Protein AF-A0A9D5Y385-F1 (afdb_monomer)

Nearest PDB structures (foldseek):
  6ziy-assembly1_K  TM=6.174E-01  e=8.703E+00  Thermus thermophilus
  4he8-assembly1_K  TM=4.812E-01  e=8.219E+00  Thermus thermophilus HB8

Solvent-accessible surface area (backbone atoms only — not comparable to full-atom values): 10766 Å² total; per-residue (Å²): 137,64,76,76,65,58,59,68,57,60,64,74,74,57,59,66,50,66,78,39,62,71,58,43,54,51,50,65,73,29,63,69,46,73,64,38,46,52,51,48,51,47,64,75,67,60,74,75,77,88,76,65,80,74,74,58,67,66,37,48,52,54,50,53,52,50,39,55,48,34,49,50,55,40,12,54,55,45,12,67,74,71,73,46,58,55,73,60,24,38,52,53,49,53,54,58,71,68,46,77,81,79,72,64,88,83,79,60,97,78,72,79,87,70,90,78,80,87,75,83,90,84,84,83,91,74,82,86,83,91,77,86,86,80,80,95,56,76,74,64,76,71,41,70,68,57,55,51,52,52,50,52,53,51,49,50,65,65,48,46,64,62,61,61,68,76,77,120

Radius of gyration: 30.82 Å; Cα contacts (8 Å, |Δi|>4): 60; chains: 1; bounding box: 57×70×95 Å

Sequence (168 aa):
MSVTQLSSQVDSSRAALESIDHLTKKICGLWGSPELNIFVRELIFDSRDGSRQGFPIEIAAELVFLAETNVMVRAIRLAKRLNIPFGEACKKIEAEDSLPVKVDSFSSPTVSRTPVTQKARTAQEKTGSRADEPLSLFHILTNKWLWAMIFAGASYRYLWPWFSATYL

Mean predicted aligned error: 18.31 Å

Structure (mmCIF, N/CA/C/O backbone):
data_AF-A0A9D5Y385-F1
#
_entry.id   AF-A0A9D5Y385-F1
#
loop_
_atom_site.group_PDB
_atom_site.id
_atom_site.type_symbol
_atom_site.label_atom_id
_atom_site.label_alt_id
_atom_site.label_comp_id
_atom_site.label_asym_id
_atom_site.label_entity_id
_atom_site.label_seq_id
_atom_site.pdbx_PDB_ins_code
_atom_site.Cartn_x
_atom_site.Cartn_y
_atom_site.Cartn_z
_atom_site.occupancy
_atom_site.B_iso_or_equiv
_atom_site.auth_seq_id
_atom_site.auth_comp_id
_atom_site.auth_asym_id
_atom_site.auth_atom_id
_atom_site.pdbx_PDB_model_num
ATOM 1 N N . MET A 1 1 ? -14.180 -5.198 -42.334 1.00 46.53 1 MET A N 1
ATOM 2 C CA . MET A 1 1 ? -13.559 -4.926 -41.022 1.00 46.53 1 MET A CA 1
ATOM 3 C C . MET A 1 1 ? -12.542 -6.023 -40.780 1.00 46.53 1 MET A C 1
ATOM 5 O O . MET A 1 1 ? -12.928 -7.172 -40.617 1.00 46.53 1 MET A O 1
ATOM 9 N N . SER A 1 2 ? -11.263 -5.701 -40.946 1.00 45.88 2 SER A N 1
ATOM 10 C CA . SER A 1 2 ? -10.178 -6.685 -41.004 1.00 45.88 2 SER A CA 1
ATOM 11 C C . SER A 1 2 ? -9.756 -7.105 -39.595 1.00 45.88 2 SER A C 1
ATOM 13 O O . SER A 1 2 ? -9.606 -6.252 -38.724 1.00 45.88 2 SER A O 1
ATOM 15 N N . VAL A 1 3 ? -9.527 -8.406 -39.390 1.00 57.84 3 VAL A N 1
ATOM 16 C CA . VAL A 1 3 ? -9.110 -9.038 -38.116 1.00 57.84 3 VAL A CA 1
ATOM 17 C C . VAL A 1 3 ? -7.900 -8.338 -37.472 1.00 57.84 3 VAL A C 1
ATOM 19 O O . VAL A 1 3 ? -7.769 -8.301 -36.253 1.00 57.84 3 VAL A O 1
ATOM 22 N N . THR A 1 4 ? -7.065 -7.688 -38.281 1.00 53.59 4 THR A N 1
ATOM 23 C CA . THR A 1 4 ? -5.882 -6.924 -37.868 1.00 53.59 4 THR A CA 1
ATOM 24 C C . THR A 1 4 ? -6.188 -5.692 -37.004 1.00 53.59 4 THR A C 1
ATOM 26 O O . THR A 1 4 ? -5.340 -5.297 -36.216 1.00 53.59 4 THR A O 1
ATOM 29 N N . GLN A 1 5 ? -7.379 -5.087 -37.102 1.00 50.94 5 GLN A N 1
ATOM 30 C CA . GLN A 1 5 ? -7.751 -3.946 -36.243 1.00 50.94 5 GLN A CA 1
ATOM 31 C C . GLN A 1 5 ? -8.268 -4.371 -34.863 1.00 50.94 5 GLN A C 1
ATOM 33 O O . GLN A 1 5 ? -8.352 -3.541 -33.963 1.00 50.94 5 GLN A O 1
ATOM 38 N N . LEU A 1 6 ? -8.617 -5.649 -34.677 1.00 49.62 6 LEU A N 1
ATOM 39 C CA . LEU A 1 6 ? -9.137 -6.129 -33.399 1.00 49.62 6 LEU A CA 1
ATOM 40 C C . LEU A 1 6 ? -8.009 -6.405 -32.391 1.00 49.62 6 LEU A C 1
ATOM 42 O O . LEU A 1 6 ? -8.216 -6.217 -31.197 1.00 49.62 6 LEU A O 1
ATOM 46 N N . SER A 1 7 ? -6.809 -6.796 -32.844 1.00 50.12 7 SER A N 1
ATOM 47 C CA . SER A 1 7 ? -5.693 -7.097 -31.932 1.00 50.12 7 SER A CA 1
ATOM 48 C C . SER A 1 7 ? -5.085 -5.842 -31.300 1.00 50.12 7 SER A C 1
ATOM 50 O O . SER A 1 7 ? -4.759 -5.868 -30.121 1.00 50.12 7 SER A O 1
ATOM 52 N N . SER A 1 8 ? -5.009 -4.721 -32.029 1.00 51.62 8 SER A N 1
ATOM 53 C CA . SER A 1 8 ? -4.451 -3.463 -31.502 1.00 51.62 8 SER A CA 1
ATOM 54 C C . SER A 1 8 ? -5.302 -2.822 -30.402 1.00 51.62 8 SER A C 1
ATOM 56 O O . SER A 1 8 ? -4.822 -1.961 -29.675 1.00 51.62 8 SER A O 1
ATOM 58 N N . GLN A 1 9 ? -6.575 -3.210 -30.285 1.00 50.06 9 GLN A N 1
ATOM 59 C CA . GLN A 1 9 ? -7.489 -2.659 -29.284 1.00 50.06 9 GLN A CA 1
ATOM 60 C C . GLN A 1 9 ? -7.483 -3.463 -27.973 1.00 50.06 9 GLN A C 1
ATOM 62 O O . GLN A 1 9 ? -7.808 -2.915 -26.920 1.00 50.06 9 GLN A O 1
ATOM 67 N N . VAL A 1 10 ? -7.063 -4.734 -28.012 1.00 52.31 10 VAL A N 1
ATOM 68 C CA . VAL A 1 10 ? -6.936 -5.595 -26.821 1.00 52.31 10 VAL A CA 1
ATOM 69 C C . VAL A 1 10 ? -5.738 -5.177 -25.963 1.00 52.31 10 VAL A C 1
ATOM 71 O O . VAL A 1 10 ? -5.839 -5.179 -24.737 1.00 52.31 10 VAL A O 1
ATOM 74 N N . ASP A 1 11 ? -4.652 -4.712 -26.586 1.00 53.34 11 ASP A N 1
ATOM 75 C CA . ASP A 1 11 ? -3.472 -4.215 -25.866 1.00 53.34 11 ASP A CA 1
ATOM 76 C C . ASP A 1 11 ? -3.747 -2.911 -25.095 1.00 53.34 11 ASP A C 1
ATOM 78 O O . ASP A 1 11 ? -3.115 -2.652 -24.076 1.00 53.34 11 ASP A O 1
ATOM 82 N N . SER A 1 12 ? -4.754 -2.125 -25.504 1.00 57.16 12 SER A N 1
ATOM 83 C CA . SER A 1 12 ? -5.144 -0.881 -24.821 1.00 57.16 12 SER A CA 1
ATOM 84 C C . SER A 1 12 ? -5.825 -1.100 -23.462 1.00 57.16 12 SER A C 1
ATOM 86 O O . SER A 1 12 ? -6.033 -0.127 -22.738 1.00 57.16 12 SER A O 1
ATOM 88 N N . SER A 1 13 ? -6.220 -2.333 -23.124 1.00 70.31 13 SER A N 1
ATOM 89 C CA . SER A 1 13 ? -6.915 -2.637 -21.859 1.00 70.31 13 SER A CA 1
ATOM 90 C C . SER A 1 13 ? -5.989 -3.157 -20.756 1.00 70.31 13 SER A C 1
ATOM 92 O O . SER A 1 13 ? -6.455 -3.377 -19.640 1.00 70.31 13 SER A O 1
ATOM 94 N N . ARG A 1 14 ? -4.704 -3.395 -21.052 1.00 83.44 14 ARG A N 1
ATOM 95 C CA . ARG A 1 14 ? -3.748 -3.940 -20.080 1.00 83.44 14 ARG A CA 1
ATOM 96 C C . ARG A 1 14 ? -3.062 -2.807 -19.326 1.00 83.44 14 ARG A C 1
ATOM 98 O O . ARG A 1 14 ? -2.685 -1.802 -19.924 1.00 83.44 14 ARG A O 1
ATOM 105 N N . ALA A 1 15 ? -2.892 -2.984 -18.018 1.00 87.25 15 ALA A N 1
ATOM 106 C CA . ALA A 1 15 ? -2.124 -2.051 -17.201 1.00 87.25 15 ALA A CA 1
ATOM 107 C C . ALA A 1 15 ? -0.646 -2.058 -17.635 1.00 87.25 15 ALA A C 1
ATOM 109 O O . ALA A 1 15 ? -0.132 -3.091 -18.082 1.00 87.25 15 ALA A O 1
ATOM 110 N N . ALA A 1 16 ? 0.057 -0.934 -17.503 1.00 89.00 16 ALA A N 1
ATOM 111 C CA . ALA A 1 16 ? 1.452 -0.818 -17.932 1.00 89.00 16 ALA A CA 1
ATOM 112 C C . ALA A 1 16 ? 2.352 -1.851 -17.231 1.00 89.00 16 ALA A C 1
ATOM 114 O O . ALA A 1 16 ? 3.262 -2.419 -17.838 1.00 89.00 16 ALA A O 1
ATOM 115 N N . LEU A 1 17 ? 2.054 -2.160 -15.971 1.00 90.50 17 LEU A N 1
ATOM 116 C CA . LEU A 1 17 ? 2.735 -3.159 -15.159 1.00 90.50 17 LEU A CA 1
ATOM 117 C C . LEU A 1 17 ? 2.576 -4.590 -15.691 1.00 90.50 17 LEU A C 1
ATOM 119 O O . LEU A 1 17 ? 3.469 -5.414 -15.488 1.00 90.50 17 LEU A O 1
ATOM 123 N N . GLU A 1 18 ? 1.479 -4.898 -16.389 1.00 91.19 18 GLU A N 1
ATOM 124 C CA . GLU A 1 18 ? 1.254 -6.216 -17.001 1.00 91.19 18 GLU A CA 1
ATOM 125 C C . GLU A 1 18 ? 2.174 -6.489 -18.193 1.00 91.19 18 GLU A C 1
ATOM 127 O O . GLU A 1 18 ? 2.270 -7.631 -18.639 1.00 91.19 18 GLU A O 1
ATOM 132 N N . SER A 1 19 ? 2.879 -5.474 -18.701 1.00 89.44 19 SER A N 1
ATOM 133 C CA . SER A 1 19 ? 3.924 -5.676 -19.711 1.00 89.44 19 SER A CA 1
ATOM 134 C C . SER A 1 19 ? 5.147 -6.429 -19.160 1.00 89.44 19 SER A C 1
ATOM 136 O O . SER A 1 19 ? 5.952 -6.947 -19.936 1.00 89.44 19 SER A O 1
ATOM 138 N N . ILE A 1 20 ? 5.290 -6.526 -17.829 1.00 89.69 20 ILE A N 1
ATOM 139 C CA . ILE A 1 20 ? 6.426 -7.159 -17.150 1.00 89.69 20 ILE A CA 1
ATOM 140 C C . ILE A 1 20 ? 5.959 -8.396 -16.364 1.00 89.69 20 ILE A C 1
ATOM 142 O O . ILE A 1 20 ? 5.833 -8.378 -15.139 1.00 89.69 20 ILE A O 1
ATOM 146 N N . ASP A 1 21 ? 5.781 -9.520 -17.063 1.00 90.44 21 ASP A N 1
ATOM 147 C CA . ASP A 1 21 ? 5.204 -10.764 -16.518 1.00 90.44 21 ASP A CA 1
ATOM 148 C C . ASP A 1 21 ? 5.793 -11.232 -15.175 1.00 90.44 21 ASP A C 1
ATOM 150 O O . ASP A 1 21 ? 5.076 -11.685 -14.279 1.00 90.44 21 ASP A O 1
ATOM 154 N N . HIS A 1 22 ? 7.120 -11.185 -15.022 1.00 91.12 22 HIS A N 1
ATOM 155 C CA . HIS A 1 22 ? 7.786 -11.659 -13.806 1.00 91.12 22 HIS A CA 1
ATOM 156 C C . HIS A 1 22 ? 7.538 -10.730 -12.611 1.00 91.12 22 HIS A C 1
ATOM 158 O O . HIS A 1 22 ? 7.446 -11.201 -11.475 1.00 91.12 22 HIS A O 1
ATOM 164 N N . LEU A 1 23 ? 7.396 -9.428 -12.870 1.00 90.31 23 LEU A N 1
ATOM 165 C CA . LEU A 1 23 ? 7.071 -8.433 -11.859 1.00 90.31 23 LEU A CA 1
ATOM 166 C C . LEU A 1 23 ? 5.624 -8.614 -11.399 1.00 90.31 23 LEU A C 1
ATOM 168 O O . LEU A 1 23 ? 5.383 -8.724 -10.197 1.00 90.31 23 LEU A O 1
ATOM 172 N N . THR A 1 24 ? 4.685 -8.770 -12.335 1.00 93.25 24 THR A N 1
ATOM 173 C CA . THR A 1 24 ? 3.274 -9.041 -12.025 1.00 93.25 24 THR A CA 1
ATOM 174 C C . THR A 1 24 ? 3.115 -10.314 -11.194 1.00 93.25 24 THR A C 1
ATOM 176 O O . THR A 1 24 ? 2.486 -10.283 -10.138 1.00 93.25 24 THR A O 1
ATOM 179 N N . LYS A 1 25 ? 3.753 -11.425 -11.594 1.00 94.44 25 LYS A N 1
ATOM 180 C CA . LYS A 1 25 ? 3.709 -12.694 -10.838 1.00 94.44 25 LYS A CA 1
ATOM 181 C C . LYS A 1 25 ? 4.215 -12.532 -9.407 1.00 94.44 25 LYS A C 1
ATOM 183 O O . LYS A 1 25 ? 3.609 -13.066 -8.478 1.00 94.44 25 LYS A O 1
ATOM 188 N N . LYS A 1 26 ? 5.308 -11.787 -9.223 1.00 94.06 26 LYS A N 1
ATOM 189 C CA . LYS A 1 26 ? 5.866 -11.521 -7.894 1.00 94.06 26 LYS A CA 1
ATOM 190 C C . LYS A 1 26 ? 4.914 -10.674 -7.049 1.00 94.06 26 LYS A C 1
ATOM 192 O O . LYS A 1 26 ? 4.679 -11.015 -5.895 1.00 94.06 26 LYS A O 1
ATOM 197 N N . ILE A 1 27 ? 4.321 -9.632 -7.627 1.00 95.06 27 ILE A N 1
ATOM 198 C CA . ILE A 1 27 ? 3.348 -8.770 -6.942 1.00 95.06 27 ILE A CA 1
ATOM 199 C C . ILE A 1 27 ? 2.107 -9.560 -6.521 1.00 95.06 27 ILE A C 1
ATOM 201 O O . ILE A 1 27 ? 1.688 -9.455 -5.370 1.00 95.06 27 ILE A O 1
ATOM 205 N N . CYS A 1 28 ? 1.563 -10.409 -7.398 1.00 95.38 28 CYS A N 1
ATOM 206 C CA . CYS A 1 28 ? 0.443 -11.285 -7.054 1.00 95.38 28 CYS A CA 1
ATOM 207 C C . CYS A 1 28 ? 0.781 -12.226 -5.886 1.00 95.38 28 CYS A C 1
ATOM 209 O O . CYS A 1 28 ? -0.062 -12.448 -5.021 1.00 95.38 28 CYS A O 1
ATOM 211 N N . GLY A 1 29 ? 2.011 -12.750 -5.835 1.00 96.44 29 GLY A N 1
ATOM 212 C CA . GLY A 1 29 ? 2.468 -13.617 -4.745 1.00 96.44 29 GLY A CA 1
ATOM 213 C C . GLY A 1 29 ? 2.624 -12.911 -3.394 1.00 96.44 29 GLY A C 1
ATOM 214 O O . GLY A 1 29 ? 2.486 -13.555 -2.359 1.00 96.44 29 GLY A O 1
ATOM 215 N N . LEU A 1 30 ? 2.882 -11.600 -3.394 1.00 95.94 30 LEU A N 1
ATOM 216 C CA . LEU A 1 30 ? 3.049 -10.782 -2.183 1.00 95.94 30 LEU A CA 1
ATOM 217 C C . LEU A 1 30 ? 1.773 -10.005 -1.808 1.00 95.94 30 LEU A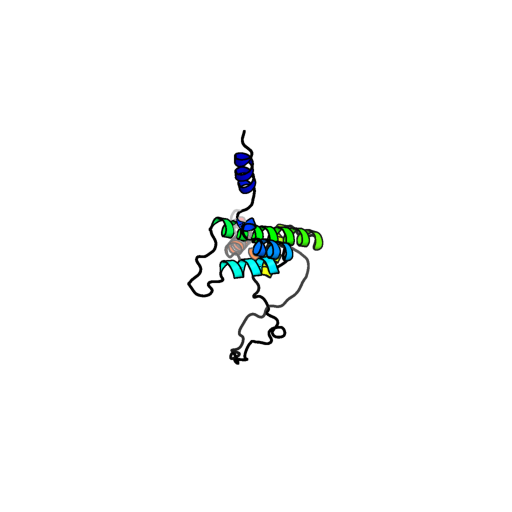 C 1
ATOM 219 O O . LEU A 1 30 ? 1.760 -9.211 -0.868 1.00 95.94 30 LEU A O 1
ATOM 223 N N . TRP A 1 31 ? 0.680 -10.191 -2.548 1.00 96.69 31 TRP A N 1
ATOM 224 C CA . TRP A 1 31 ? -0.515 -9.375 -2.382 1.00 96.69 31 TRP A CA 1
ATOM 225 C C . TRP A 1 31 ? -1.149 -9.522 -0.992 1.00 96.69 31 TRP A C 1
ATOM 227 O O . TRP A 1 31 ? -1.445 -10.622 -0.518 1.00 96.69 31 TRP A O 1
ATOM 237 N N . GLY A 1 32 ? -1.434 -8.392 -0.343 1.00 93.75 32 GLY A N 1
ATOM 238 C CA . GLY A 1 32 ? -2.022 -8.351 0.993 1.00 93.75 32 GLY A CA 1
ATOM 239 C C . GLY A 1 32 ? -1.030 -8.604 2.131 1.00 93.75 32 GLY A C 1
ATOM 240 O O . GLY A 1 32 ? -1.487 -8.785 3.265 1.00 93.75 32 GLY A O 1
ATOM 241 N N . SER A 1 33 ? 0.276 -8.633 1.848 1.00 94.62 33 SER A N 1
ATOM 242 C CA . SER A 1 33 ? 1.353 -8.848 2.817 1.00 94.62 33 SER A CA 1
ATOM 243 C C . SER A 1 33 ? 2.245 -7.596 2.962 1.00 94.62 33 SER A C 1
ATOM 245 O O . SER A 1 33 ? 2.265 -6.753 2.059 1.00 94.62 33 SER A O 1
ATOM 247 N N . PRO A 1 34 ? 2.952 -7.405 4.094 1.00 93.81 34 PRO A N 1
ATOM 248 C CA . PRO A 1 34 ? 3.895 -6.290 4.262 1.00 93.81 34 PRO A CA 1
ATOM 249 C C . PRO A 1 34 ? 5.071 -6.341 3.279 1.00 93.81 34 PRO A C 1
ATOM 251 O O . PRO A 1 34 ? 5.592 -5.304 2.868 1.00 93.81 34 PRO A O 1
ATOM 254 N N . GLU A 1 35 ? 5.459 -7.541 2.852 1.00 93.19 35 GLU A N 1
ATOM 255 C CA . GLU A 1 35 ? 6.583 -7.770 1.946 1.00 93.19 35 GLU A CA 1
ATOM 256 C C . GLU A 1 35 ? 6.377 -7.123 0.574 1.00 93.19 35 GLU A C 1
ATOM 258 O O . GLU A 1 35 ? 7.360 -6.742 -0.056 1.00 93.19 35 GLU A O 1
ATOM 263 N N . LEU A 1 36 ? 5.131 -6.934 0.117 1.00 94.75 36 LEU A N 1
ATOM 264 C CA . LEU A 1 36 ? 4.867 -6.205 -1.126 1.00 94.75 36 LEU A CA 1
ATOM 265 C C . LEU A 1 36 ? 5.346 -4.751 -1.041 1.00 94.75 36 LEU A C 1
ATOM 267 O O . LEU A 1 36 ? 5.998 -4.271 -1.964 1.00 94.75 36 LEU A O 1
ATOM 271 N N . ASN A 1 37 ? 5.083 -4.062 0.069 1.00 94.31 37 ASN A N 1
ATOM 272 C CA . ASN A 1 37 ? 5.479 -2.661 0.237 1.00 94.31 37 ASN A CA 1
ATOM 273 C C . ASN A 1 37 ? 6.999 -2.523 0.357 1.00 94.31 37 ASN A C 1
ATOM 275 O O . ASN A 1 37 ? 7.577 -1.574 -0.175 1.00 94.31 37 ASN A O 1
ATOM 279 N N . ILE A 1 38 ? 7.649 -3.488 1.013 1.00 91.69 38 ILE A N 1
ATOM 280 C CA . ILE A 1 38 ? 9.113 -3.579 1.072 1.00 91.69 38 ILE A CA 1
ATOM 281 C C . ILE A 1 38 ? 9.668 -3.784 -0.337 1.00 91.69 38 ILE A C 1
ATOM 283 O O . ILE A 1 38 ? 10.518 -3.015 -0.776 1.00 91.69 38 ILE A O 1
ATOM 287 N N . PHE A 1 39 ? 9.132 -4.759 -1.072 1.00 91.50 39 PHE A N 1
ATOM 288 C CA . PHE A 1 39 ? 9.562 -5.064 -2.430 1.00 91.50 39 PHE A CA 1
ATOM 289 C C . PHE A 1 39 ? 9.398 -3.869 -3.377 1.00 91.50 39 PHE A C 1
ATOM 291 O O . PHE A 1 39 ? 10.326 -3.565 -4.119 1.00 91.50 39 PHE A O 1
ATOM 298 N N . VAL A 1 40 ? 8.259 -3.169 -3.344 1.00 91.88 40 VAL A N 1
ATOM 299 C CA . VAL A 1 40 ? 8.033 -1.975 -4.176 1.00 91.88 40 VAL A CA 1
ATOM 300 C C . VAL A 1 40 ? 9.000 -0.851 -3.800 1.00 91.88 40 VAL A C 1
ATOM 302 O O . VAL A 1 40 ? 9.570 -0.218 -4.685 1.00 91.88 40 VAL A O 1
ATOM 305 N N . ARG A 1 41 ? 9.231 -0.616 -2.502 1.00 89.12 41 ARG A N 1
ATOM 306 C CA . ARG A 1 41 ? 10.182 0.400 -2.030 1.00 89.12 41 ARG A CA 1
ATOM 307 C C . ARG A 1 41 ? 11.596 0.093 -2.508 1.00 89.12 41 ARG A C 1
ATOM 309 O O . ARG A 1 41 ? 12.249 0.972 -3.059 1.00 89.12 41 ARG A O 1
ATOM 316 N N . GLU A 1 42 ? 12.051 -1.143 -2.325 1.00 87.94 42 GLU A N 1
ATOM 317 C CA . GLU A 1 42 ? 13.341 -1.591 -2.848 1.00 87.94 42 GLU A CA 1
ATOM 318 C C . GLU A 1 42 ? 13.392 -1.382 -4.356 1.00 87.94 42 GLU A C 1
ATOM 320 O O . GLU A 1 42 ? 14.301 -0.726 -4.831 1.00 87.94 42 GLU A O 1
ATOM 325 N N . LEU A 1 43 ? 12.379 -1.821 -5.099 1.00 87.69 43 LEU A N 1
ATOM 326 C CA . LEU A 1 43 ? 12.348 -1.726 -6.555 1.00 87.69 43 LEU A CA 1
ATOM 327 C C . LEU A 1 43 ? 12.408 -0.282 -7.086 1.00 87.69 43 LEU A C 1
ATOM 329 O O . LEU A 1 43 ? 13.060 -0.035 -8.098 1.00 87.69 43 LEU A O 1
ATOM 333 N N . ILE A 1 44 ? 11.739 0.663 -6.420 1.00 85.81 44 ILE A N 1
ATOM 334 C CA . ILE A 1 44 ? 11.735 2.084 -6.805 1.00 85.81 44 ILE A CA 1
ATOM 335 C C . ILE A 1 44 ? 13.083 2.746 -6.498 1.00 85.81 44 ILE A C 1
ATOM 337 O O . ILE A 1 44 ? 13.549 3.577 -7.276 1.00 85.81 44 ILE A O 1
ATOM 341 N N . PHE A 1 45 ? 13.704 2.397 -5.369 1.00 78.19 45 PHE A N 1
ATOM 342 C CA . PHE A 1 45 ? 14.952 3.017 -4.919 1.00 78.19 45 PHE A CA 1
ATOM 343 C C . PHE A 1 45 ? 16.215 2.231 -5.316 1.00 78.19 45 PHE A C 1
ATOM 345 O O . PHE A 1 45 ? 17.321 2.738 -5.103 1.00 78.19 45 PHE A O 1
ATOM 352 N N . ASP A 1 46 ? 16.084 1.037 -5.909 1.00 74.75 46 ASP A N 1
ATOM 353 C CA . ASP A 1 46 ? 17.197 0.177 -6.332 1.00 74.75 46 ASP A CA 1
ATOM 354 C C . ASP A 1 46 ? 17.945 0.805 -7.512 1.00 74.75 46 ASP A C 1
ATOM 356 O O . ASP A 1 46 ? 17.712 0.531 -8.688 1.00 74.75 46 ASP A O 1
ATOM 360 N N . SER A 1 47 ? 18.880 1.685 -7.169 1.00 59.97 47 SER A N 1
ATOM 361 C CA . SER A 1 47 ? 19.806 2.342 -8.087 1.00 59.97 47 SER A CA 1
ATOM 362 C C . SER A 1 47 ? 21.028 1.455 -8.319 1.00 59.97 47 SER A C 1
ATOM 364 O O . SER A 1 47 ? 22.167 1.896 -8.152 1.00 59.97 47 SER A O 1
ATOM 366 N N . ARG A 1 48 ? 20.827 0.172 -8.628 1.00 58.56 48 ARG A N 1
ATOM 367 C CA . ARG A 1 48 ? 21.949 -0.733 -8.884 1.00 58.56 48 ARG A CA 1
ATOM 368 C C . ARG A 1 48 ? 22.608 -0.401 -10.227 1.00 58.56 48 ARG A C 1
ATOM 370 O O . ARG A 1 48 ? 22.060 -0.635 -11.302 1.00 58.56 48 ARG A O 1
ATOM 377 N N . ASP A 1 49 ? 23.809 0.161 -10.103 1.00 50.44 49 ASP A N 1
ATOM 378 C CA . ASP A 1 49 ? 24.892 0.238 -11.092 1.00 50.44 49 ASP A CA 1
ATOM 379 C C . ASP A 1 49 ? 24.837 1.338 -12.164 1.00 50.44 49 ASP A C 1
ATOM 381 O O . ASP A 1 49 ? 25.559 1.253 -13.155 1.00 50.44 49 ASP A O 1
ATOM 385 N N . GLY A 1 50 ? 24.030 2.394 -11.986 1.00 56.69 50 GLY A N 1
ATOM 386 C CA . GLY A 1 50 ? 24.110 3.632 -12.792 1.00 56.69 50 GLY A CA 1
ATOM 387 C C . GLY A 1 50 ? 23.853 3.488 -14.305 1.00 56.69 50 GLY A C 1
ATOM 388 O O . GLY A 1 50 ? 23.933 4.471 -15.034 1.00 56.69 50 GLY A O 1
ATOM 389 N N . SER A 1 51 ? 23.539 2.277 -14.775 1.00 54.72 51 SER A N 1
ATOM 390 C CA . SER A 1 51 ? 23.367 1.912 -16.189 1.00 54.72 51 SER A CA 1
ATOM 391 C C . SER A 1 51 ? 21.916 1.602 -16.566 1.00 54.72 51 SER A C 1
ATOM 393 O O . SER A 1 51 ? 21.598 1.491 -17.749 1.00 54.72 51 SER A O 1
ATOM 395 N N . ARG A 1 52 ? 21.016 1.485 -15.581 1.00 66.06 52 ARG A N 1
ATOM 396 C CA . ARG A 1 52 ? 19.581 1.298 -15.809 1.00 66.06 52 ARG A CA 1
ATOM 397 C C . ARG A 1 52 ? 18.880 2.653 -15.796 1.00 66.06 52 ARG A C 1
ATOM 399 O O . ARG A 1 52 ? 18.920 3.363 -14.795 1.00 66.06 52 ARG A O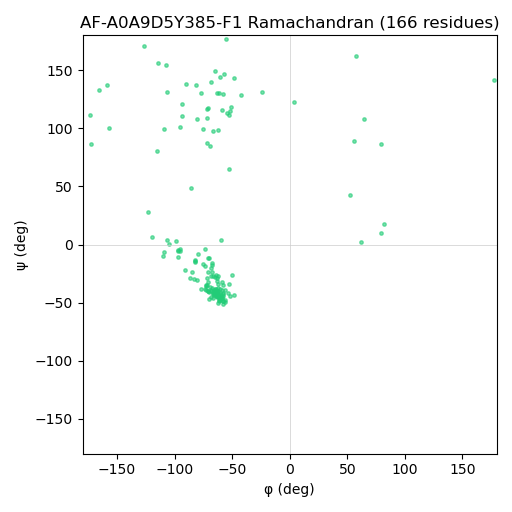 1
ATOM 406 N N . GLN A 1 53 ? 18.213 2.990 -16.899 1.00 65.25 53 GLN A N 1
ATOM 407 C CA . GLN A 1 53 ? 17.114 3.951 -16.856 1.00 65.25 53 GLN A CA 1
ATOM 408 C C . GLN A 1 53 ? 16.048 3.348 -15.933 1.00 65.25 53 GLN A C 1
ATOM 410 O O . GLN A 1 53 ? 15.743 2.161 -16.056 1.00 65.25 53 GLN A O 1
ATOM 415 N N . GLY A 1 54 ? 15.560 4.120 -14.959 1.00 76.88 54 GLY A N 1
ATOM 416 C CA . GLY A 1 54 ? 14.492 3.678 -14.061 1.00 76.88 54 GLY A CA 1
ATOM 417 C C . GLY A 1 54 ? 13.246 3.218 -14.828 1.00 76.88 54 GLY A C 1
ATOM 418 O O . GLY A 1 54 ? 13.180 3.298 -16.055 1.00 76.88 54 GLY A O 1
ATOM 419 N N . PHE A 1 55 ? 12.238 2.728 -14.109 1.00 82.81 55 PHE A N 1
ATOM 420 C CA . PHE A 1 55 ? 10.988 2.334 -14.755 1.00 82.81 55 PHE A CA 1
ATOM 421 C C . PHE A 1 55 ? 10.365 3.501 -15.540 1.00 82.81 55 PHE A C 1
ATOM 423 O O . PHE A 1 55 ? 10.457 4.649 -15.094 1.00 82.81 55 PHE A O 1
ATOM 430 N N . PRO A 1 56 ? 9.688 3.215 -16.670 1.00 87.75 56 PRO A N 1
ATOM 431 C CA . PRO A 1 56 ? 8.750 4.154 -17.268 1.00 87.75 56 PRO A CA 1
ATOM 432 C C . PRO A 1 56 ? 7.792 4.692 -16.203 1.00 87.75 56 PRO A C 1
ATOM 434 O O . PRO A 1 56 ? 7.395 3.962 -15.287 1.00 87.75 56 PRO A O 1
ATOM 437 N N . ILE A 1 57 ? 7.434 5.970 -16.313 1.00 88.00 57 ILE A N 1
ATOM 438 C CA . ILE A 1 57 ? 6.639 6.663 -15.294 1.00 88.00 57 ILE A CA 1
ATOM 439 C C . ILE A 1 57 ? 5.284 5.984 -15.070 1.00 88.00 57 ILE A C 1
ATOM 441 O O . ILE A 1 57 ? 4.805 5.933 -13.940 1.00 88.00 57 ILE A O 1
ATOM 445 N N . GLU A 1 58 ? 4.711 5.395 -16.116 1.00 90.62 58 GLU A N 1
ATOM 446 C CA . GLU A 1 58 ? 3.443 4.669 -16.082 1.00 90.62 58 GLU A CA 1
ATOM 447 C C . GLU A 1 58 ? 3.539 3.439 -15.169 1.00 90.62 58 GLU A C 1
ATOM 449 O O . GLU A 1 58 ? 2.689 3.224 -14.308 1.00 90.62 58 GLU A O 1
ATOM 454 N N . ILE A 1 59 ? 4.630 2.677 -15.283 1.00 90.81 59 ILE A N 1
ATOM 455 C CA . ILE A 1 59 ? 4.874 1.483 -14.462 1.00 90.81 59 ILE A CA 1
ATOM 456 C C . ILE A 1 59 ? 5.163 1.880 -13.012 1.00 90.81 59 ILE A C 1
ATOM 458 O O . ILE A 1 59 ? 4.671 1.244 -12.079 1.00 90.81 59 ILE A O 1
ATOM 462 N N . ALA A 1 60 ? 5.943 2.944 -12.809 1.00 90.62 60 ALA A N 1
ATOM 463 C CA . ALA A 1 60 ? 6.241 3.456 -11.475 1.00 90.62 60 ALA A CA 1
ATOM 464 C C . ALA A 1 60 ? 4.974 3.948 -10.752 1.00 90.62 60 ALA A C 1
ATOM 466 O O . ALA A 1 60 ? 4.787 3.647 -9.572 1.00 90.62 60 ALA A O 1
ATOM 467 N N . ALA A 1 61 ? 4.087 4.654 -11.458 1.00 91.94 61 ALA A N 1
ATOM 468 C CA . ALA A 1 61 ? 2.816 5.124 -10.913 1.00 91.94 61 ALA A CA 1
ATOM 469 C C . ALA A 1 61 ? 1.920 3.955 -10.474 1.00 91.94 61 ALA A C 1
ATOM 471 O O . ALA A 1 61 ? 1.391 3.969 -9.361 1.00 91.94 61 ALA A O 1
ATOM 472 N N . GLU A 1 62 ? 1.804 2.913 -11.301 1.00 94.12 62 GLU A N 1
ATOM 473 C CA . GLU A 1 62 ? 1.032 1.714 -10.960 1.00 94.12 62 GLU A CA 1
ATOM 474 C C . GLU A 1 62 ? 1.632 0.945 -9.770 1.00 94.12 62 GLU A C 1
ATOM 476 O O . GLU A 1 62 ? 0.894 0.473 -8.904 1.00 94.12 62 GLU A O 1
ATOM 481 N N . LEU A 1 63 ? 2.962 0.864 -9.667 1.00 93.62 63 LEU A N 1
ATOM 482 C CA . LEU A 1 63 ? 3.652 0.259 -8.519 1.00 93.62 63 LEU A CA 1
ATOM 483 C C . LEU A 1 63 ? 3.340 0.983 -7.204 1.00 93.62 63 LEU A C 1
ATOM 485 O O . LEU A 1 63 ? 3.009 0.333 -6.209 1.00 93.62 63 LEU A O 1
ATOM 489 N N . VAL A 1 64 ? 3.430 2.317 -7.193 1.00 93.38 64 VAL A N 1
ATOM 490 C CA . VAL A 1 64 ? 3.106 3.129 -6.008 1.00 93.38 64 VAL A CA 1
ATOM 491 C C . VAL A 1 64 ? 1.631 2.969 -5.642 1.00 93.38 64 VAL A C 1
ATOM 493 O O . VAL A 1 64 ? 1.314 2.705 -4.482 1.00 93.38 64 VAL A O 1
ATOM 496 N N . PHE A 1 65 ? 0.741 3.026 -6.633 1.00 95.44 65 PHE A N 1
ATOM 497 C CA . PHE A 1 65 ? -0.691 2.817 -6.430 1.00 95.44 65 PHE A CA 1
ATOM 498 C C . PHE A 1 65 ? -1.003 1.447 -5.806 1.00 95.44 65 PHE A C 1
ATOM 500 O O . PHE A 1 65 ? -1.825 1.338 -4.890 1.00 95.44 65 PHE A O 1
ATOM 507 N N . LEU A 1 66 ? -0.330 0.386 -6.257 1.00 95.75 66 LEU A N 1
ATOM 508 C CA . LEU A 1 66 ? -0.492 -0.948 -5.679 1.00 95.75 66 LEU A CA 1
ATOM 509 C C . LEU A 1 66 ? 0.040 -1.031 -4.247 1.00 95.75 66 LEU A C 1
ATOM 511 O O . LEU A 1 66 ? -0.590 -1.693 -3.422 1.00 95.75 66 LEU A O 1
ATOM 515 N N . ALA A 1 67 ? 1.145 -0.354 -3.927 1.00 95.12 67 ALA A N 1
ATOM 516 C CA . ALA A 1 67 ? 1.661 -0.298 -2.560 1.00 95.12 67 ALA A CA 1
ATOM 517 C C . ALA A 1 67 ? 0.679 0.407 -1.605 1.00 95.12 67 ALA A C 1
ATOM 519 O O . ALA A 1 67 ?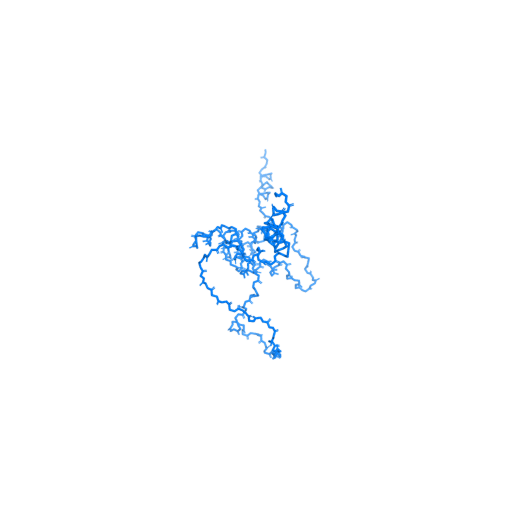 0.398 -0.108 -0.519 1.00 95.12 67 ALA A O 1
ATOM 520 N N . GLU A 1 68 ? 0.089 1.531 -2.019 1.00 95.75 68 GLU A N 1
ATOM 521 C CA . GLU A 1 68 ? -0.953 2.227 -1.247 1.00 95.75 68 GLU A CA 1
ATOM 522 C C . GLU A 1 68 ? -2.212 1.365 -1.092 1.00 95.75 68 GLU A C 1
ATOM 524 O O . GLU A 1 68 ? -2.756 1.205 0.006 1.00 95.75 68 GLU A O 1
ATOM 529 N N . THR A 1 69 ? -2.649 0.725 -2.176 1.00 97.06 69 THR A N 1
ATOM 530 C CA . THR A 1 69 ? -3.809 -0.174 -2.149 1.00 97.06 69 THR A CA 1
ATOM 531 C C . THR A 1 69 ? -3.577 -1.362 -1.222 1.00 97.06 69 THR A C 1
ATOM 533 O O . THR A 1 69 ? -4.479 -1.769 -0.484 1.00 97.06 69 THR A O 1
ATOM 536 N N . ASN A 1 70 ? -2.357 -1.889 -1.184 1.00 97.25 70 ASN A N 1
ATOM 537 C CA . ASN A 1 70 ? -1.988 -2.962 -0.276 1.00 97.25 70 ASN A CA 1
ATOM 538 C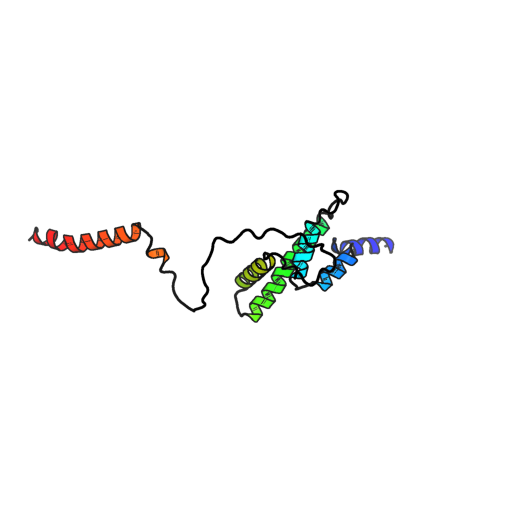 C . ASN A 1 70 ? -2.081 -2.539 1.203 1.00 97.25 70 ASN A C 1
ATOM 540 O O . ASN A 1 70 ? -2.575 -3.321 2.024 1.00 97.25 70 ASN A O 1
ATOM 544 N N . VAL A 1 71 ? -1.701 -1.297 1.545 1.00 96.56 71 VAL A N 1
ATOM 545 C CA . VAL A 1 71 ? -1.931 -0.726 2.890 1.00 96.56 71 VAL A CA 1
ATOM 546 C C . VAL A 1 71 ? -3.418 -0.743 3.219 1.00 96.56 71 VAL A C 1
ATOM 548 O O . VAL A 1 71 ? -3.802 -1.248 4.275 1.00 96.56 71 VAL A O 1
ATOM 551 N N . MET A 1 72 ? -4.268 -0.270 2.304 1.00 97.19 72 MET A N 1
ATOM 552 C CA . MET A 1 72 ? -5.718 -0.238 2.517 1.00 97.19 72 MET A CA 1
ATOM 553 C C . MET A 1 72 ? -6.301 -1.642 2.724 1.00 97.19 72 MET A C 1
ATOM 555 O O . MET A 1 72 ? -7.054 -1.864 3.675 1.00 97.19 72 MET A O 1
ATOM 559 N N . VAL A 1 73 ? -5.917 -2.621 1.900 1.00 97.25 73 VAL A N 1
ATOM 560 C CA . VAL A 1 73 ? -6.369 -4.018 2.032 1.00 97.25 73 VAL A CA 1
ATOM 561 C C . VAL A 1 73 ? -5.975 -4.602 3.392 1.00 97.25 73 VAL A C 1
ATOM 563 O O . VAL A 1 73 ? -6.797 -5.236 4.067 1.00 97.25 73 VAL A O 1
ATOM 566 N N . ARG A 1 74 ? -4.732 -4.372 3.828 1.00 97.38 74 ARG A N 1
ATOM 567 C CA . ARG A 1 74 ? -4.243 -4.812 5.144 1.00 97.38 74 ARG A CA 1
ATOM 568 C C . ARG A 1 74 ? -4.968 -4.093 6.283 1.00 97.38 74 ARG A C 1
ATOM 570 O O . ARG A 1 74 ? -5.372 -4.745 7.249 1.00 97.38 74 ARG A O 1
ATOM 577 N N . ALA A 1 75 ? -5.206 -2.792 6.149 1.00 97.44 75 ALA A N 1
ATOM 578 C CA . ALA A 1 75 ? -5.916 -1.984 7.131 1.00 97.44 75 ALA A CA 1
ATOM 579 C C . ALA A 1 75 ? -7.382 -2.413 7.288 1.00 97.44 75 ALA A C 1
ATOM 581 O O . ALA A 1 75 ? -7.845 -2.537 8.418 1.00 97.44 75 ALA A O 1
ATOM 582 N N . ILE A 1 76 ? -8.096 -2.749 6.205 1.00 97.69 76 ILE A N 1
ATOM 583 C CA . ILE A 1 76 ? -9.471 -3.287 6.277 1.00 97.69 76 ILE A CA 1
ATOM 584 C C . ILE A 1 76 ? -9.499 -4.583 7.099 1.00 97.69 76 ILE A C 1
ATOM 586 O O . ILE A 1 76 ? -10.339 -4.753 7.989 1.00 97.69 76 ILE A O 1
ATOM 590 N N . ARG A 1 77 ? -8.558 -5.501 6.839 1.00 96.44 77 ARG A N 1
ATOM 591 C CA . ARG A 1 77 ? -8.448 -6.766 7.588 1.00 96.44 77 ARG A CA 1
ATOM 592 C C . ARG A 1 77 ? -8.132 -6.516 9.063 1.00 96.44 77 ARG A C 1
ATOM 594 O O . ARG A 1 77 ? -8.708 -7.167 9.936 1.00 96.44 77 ARG A O 1
ATOM 601 N N . LEU A 1 78 ? -7.235 -5.571 9.345 1.00 96.88 78 LEU A N 1
ATOM 602 C CA . LEU A 1 78 ? -6.842 -5.204 10.702 1.00 96.88 78 LEU A CA 1
ATOM 603 C C . LEU A 1 78 ? -7.989 -4.544 11.476 1.00 96.88 78 LEU A C 1
ATOM 605 O O . LEU A 1 78 ? -8.248 -4.949 12.609 1.00 96.88 78 LEU A O 1
ATOM 609 N N . ALA A 1 79 ? -8.689 -3.596 10.852 1.00 97.94 79 ALA A N 1
ATOM 610 C CA . ALA A 1 79 ? -9.852 -2.909 11.405 1.00 97.94 79 ALA A CA 1
ATOM 611 C C . ALA A 1 79 ? -10.930 -3.914 11.813 1.00 97.94 79 ALA A C 1
ATOM 613 O O . ALA A 1 79 ? -11.386 -3.903 12.953 1.00 97.94 79 ALA A O 1
ATOM 614 N N . LYS A 1 80 ? -11.247 -4.866 10.924 1.00 97.12 80 LYS A N 1
ATOM 615 C CA . LYS A 1 80 ? -12.208 -5.937 11.211 1.00 97.12 80 LYS A CA 1
ATOM 616 C C . LYS A 1 80 ? -11.756 -6.844 12.359 1.00 97.12 80 LYS A C 1
ATOM 618 O O . LYS A 1 80 ? -12.568 -7.219 13.195 1.00 97.12 80 LYS A O 1
ATOM 623 N N . ARG A 1 81 ? -10.473 -7.216 12.399 1.00 97.00 81 ARG A N 1
ATOM 624 C CA . ARG A 1 81 ? -9.930 -8.142 13.407 1.00 97.00 81 ARG A CA 1
ATOM 625 C C . ARG A 1 81 ? -9.859 -7.528 14.805 1.00 97.00 81 ARG A C 1
ATOM 627 O O . ARG A 1 81 ? -10.096 -8.231 15.778 1.00 97.00 81 ARG A O 1
ATOM 634 N N . LEU A 1 82 ? -9.475 -6.257 14.901 1.00 95.81 82 LEU A N 1
ATOM 635 C CA . LEU A 1 82 ? -9.296 -5.561 16.179 1.00 95.81 82 LEU A CA 1
ATOM 636 C C . LEU A 1 82 ? -10.514 -4.724 16.585 1.00 95.81 82 LEU A C 1
ATOM 638 O O . LEU A 1 82 ? -10.513 -4.171 17.678 1.00 95.81 82 LEU A O 1
ATOM 642 N N . ASN A 1 83 ? -11.530 -4.639 15.722 1.00 96.94 83 ASN A N 1
ATOM 643 C CA . ASN A 1 83 ? -12.702 -3.782 15.891 1.00 96.94 83 ASN A CA 1
ATOM 644 C C . ASN A 1 83 ? -12.332 -2.309 16.163 1.00 96.94 83 ASN A C 1
ATOM 646 O O . ASN A 1 83 ? -12.900 -1.660 17.038 1.00 96.94 83 ASN A O 1
ATOM 650 N N . ILE A 1 84 ? -11.346 -1.802 15.418 1.00 96.94 84 ILE A N 1
ATOM 651 C CA . ILE A 1 84 ? -10.869 -0.412 15.481 1.00 96.94 84 ILE A CA 1
ATOM 652 C C . ILE A 1 84 ? -11.323 0.360 14.235 1.00 96.94 84 ILE A C 1
ATOM 654 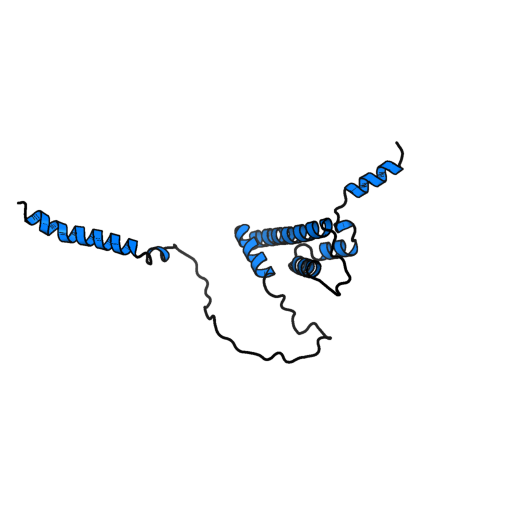O O . ILE A 1 84 ? -11.531 -0.256 13.182 1.00 96.94 84 ILE A O 1
ATOM 658 N N . PRO A 1 85 ? -11.458 1.698 14.299 1.00 97.81 85 PRO A N 1
ATOM 659 C CA . PRO A 1 85 ? -11.791 2.496 13.125 1.00 97.81 85 PRO A CA 1
ATOM 660 C C . PRO A 1 85 ? -10.723 2.356 12.029 1.00 97.81 85 PRO A C 1
ATOM 662 O O . PRO A 1 85 ? -9.524 2.283 12.301 1.00 97.81 85 PRO A O 1
ATOM 665 N N . PHE A 1 86 ? -11.159 2.370 10.766 1.00 96.06 86 PHE A N 1
ATOM 666 C CA . PHE A 1 86 ? -10.285 2.161 9.603 1.00 96.06 86 PHE A CA 1
ATOM 667 C C . PHE A 1 86 ? -9.073 3.106 9.575 1.00 96.06 86 PHE A C 1
ATOM 669 O O . PHE A 1 86 ? -7.956 2.661 9.334 1.00 96.06 86 PHE A O 1
ATOM 676 N N . GLY A 1 87 ? -9.262 4.387 9.910 1.00 95.25 87 GLY A N 1
ATOM 677 C CA . GLY A 1 87 ? -8.162 5.355 9.950 1.00 95.25 87 GLY A CA 1
ATOM 678 C C . GLY A 1 87 ? -7.086 5.033 10.995 1.00 95.25 87 GLY A C 1
ATOM 679 O O . GLY A 1 87 ? -5.911 5.313 10.769 1.00 95.25 87 GLY A O 1
ATOM 680 N N . GLU A 1 88 ? -7.451 4.413 12.121 1.00 96.62 88 GLU A N 1
ATOM 681 C CA . GLU A 1 88 ? -6.477 3.942 13.115 1.00 96.62 88 GLU A CA 1
ATOM 682 C C . GLU A 1 88 ? -5.739 2.697 12.614 1.00 96.62 88 GLU A C 1
ATOM 684 O O . GLU A 1 88 ? -4.524 2.578 12.787 1.00 96.62 88 GLU A O 1
ATOM 689 N N . ALA A 1 89 ? -6.448 1.803 11.922 1.00 96.94 89 ALA A N 1
ATOM 690 C CA . ALA A 1 89 ? -5.835 0.650 11.280 1.00 96.94 89 ALA A CA 1
ATOM 691 C C . ALA A 1 89 ? -4.808 1.060 10.210 1.00 96.94 89 ALA A C 1
ATOM 693 O O . ALA A 1 89 ? -3.718 0.492 10.201 1.00 96.94 89 ALA A O 1
ATOM 694 N N . CYS A 1 90 ? -5.099 2.065 9.371 1.00 96.00 90 CYS A N 1
ATOM 695 C CA . CYS A 1 90 ? -4.136 2.596 8.395 1.00 96.00 90 CYS A CA 1
ATOM 696 C C . CYS A 1 90 ? -2.864 3.104 9.077 1.00 96.00 90 CYS A C 1
ATOM 698 O O . CYS A 1 90 ? -1.778 2.634 8.754 1.00 96.00 90 CYS A O 1
ATOM 700 N N . LYS A 1 91 ? -2.998 3.966 10.097 1.00 95.94 91 LYS A N 1
ATOM 701 C CA . LYS A 1 91 ? -1.850 4.491 10.858 1.00 95.94 91 LYS A CA 1
ATOM 702 C C . LYS A 1 91 ? -0.998 3.379 11.463 1.00 95.94 91 LYS A C 1
ATOM 704 O O . LYS A 1 91 ? 0.224 3.478 11.495 1.00 95.94 91 LYS A O 1
ATOM 709 N N . LYS A 1 92 ? -1.636 2.316 11.959 1.00 95.88 92 LYS A N 1
ATOM 710 C CA . LYS A 1 92 ? -0.933 1.174 12.548 1.00 95.88 92 LYS A CA 1
ATOM 711 C C . LYS A 1 92 ? -0.154 0.369 11.504 1.00 95.88 92 LYS A C 1
ATOM 713 O O . LYS A 1 92 ? 0.960 -0.047 11.800 1.00 95.88 92 LYS A O 1
ATOM 718 N N . ILE A 1 93 ? -0.717 0.178 10.310 1.00 95.62 93 ILE A N 1
ATOM 719 C CA . ILE A 1 93 ? -0.030 -0.480 9.188 1.00 95.62 93 ILE A CA 1
ATOM 720 C C . ILE A 1 93 ? 1.125 0.384 8.665 1.00 95.62 93 ILE A C 1
ATOM 722 O O . ILE A 1 93 ? 2.223 -0.120 8.472 1.00 95.62 93 ILE A O 1
ATOM 726 N N . GLU A 1 94 ? 0.920 1.687 8.485 1.00 93.25 94 GLU A N 1
ATOM 727 C CA . GLU A 1 94 ? 1.980 2.607 8.045 1.00 93.25 94 GLU A CA 1
ATOM 728 C C . GLU A 1 94 ? 3.132 2.682 9.054 1.00 93.25 94 GLU A C 1
ATOM 730 O O . GLU A 1 94 ? 4.304 2.707 8.671 1.00 93.25 94 GLU A O 1
ATOM 735 N N . ALA A 1 95 ? 2.810 2.683 10.352 1.00 91.94 95 ALA A N 1
ATOM 736 C CA . ALA A 1 95 ? 3.808 2.623 11.412 1.00 91.94 95 ALA A CA 1
ATOM 737 C C . ALA A 1 95 ? 4.606 1.310 11.367 1.00 91.94 95 ALA A C 1
ATOM 739 O O . ALA A 1 95 ? 5.820 1.350 11.543 1.00 91.94 95 ALA A O 1
ATOM 740 N N . GLU A 1 96 ? 3.948 0.174 11.105 1.00 90.62 96 GLU A N 1
ATOM 741 C CA . GLU A 1 96 ? 4.594 -1.133 10.913 1.00 90.62 96 GLU A CA 1
ATOM 742 C C . GLU A 1 96 ? 5.541 -1.116 9.703 1.00 90.62 96 GLU A C 1
ATOM 744 O O . GLU A 1 96 ? 6.703 -1.493 9.832 1.00 90.62 96 GLU A O 1
ATOM 749 N N . ASP A 1 97 ? 5.081 -0.603 8.560 1.00 89.38 97 ASP A N 1
ATOM 750 C CA . ASP A 1 97 ? 5.854 -0.532 7.311 1.00 89.38 97 ASP A CA 1
ATOM 751 C C . ASP A 1 97 ? 7.029 0.463 7.373 1.00 89.38 97 ASP A C 1
ATOM 753 O O . ASP A 1 97 ? 7.951 0.395 6.557 1.00 89.38 97 ASP A O 1
ATOM 757 N N . SER A 1 98 ? 6.993 1.410 8.315 1.00 86.56 98 SER A N 1
ATOM 758 C CA . SER A 1 98 ? 8.071 2.380 8.549 1.00 86.56 98 SER A CA 1
ATOM 759 C C . SER A 1 98 ? 9.204 1.813 9.405 1.00 86.56 98 SER A C 1
ATOM 761 O O . SER A 1 98 ? 10.272 2.424 9.496 1.00 86.56 98 SER A O 1
ATOM 763 N N . LEU A 1 99 ? 8.990 0.667 10.060 1.00 84.12 99 LEU A N 1
ATOM 764 C CA . LEU A 1 99 ? 10.037 0.025 10.841 1.00 84.12 99 LEU A CA 1
ATOM 765 C C . LEU A 1 99 ? 11.128 -0.503 9.901 1.00 84.12 99 LEU A C 1
ATOM 767 O O . LEU A 1 99 ? 10.821 -1.049 8.839 1.00 84.12 99 LEU A O 1
ATOM 771 N N . PRO A 1 100 ? 12.413 -0.376 10.277 1.00 71.00 100 PRO A N 1
ATOM 772 C CA . PRO A 1 100 ? 13.479 -0.990 9.506 1.00 71.00 100 PRO A CA 1
ATOM 773 C C . PRO A 1 100 ? 13.218 -2.494 9.433 1.00 71.00 100 PRO A C 1
ATOM 775 O O . PRO A 1 100 ? 12.984 -3.130 10.465 1.00 71.00 100 PRO A O 1
ATOM 778 N N . VAL A 1 101 ? 13.261 -3.050 8.217 1.00 66.38 101 VAL A N 1
ATOM 779 C CA . VAL A 1 101 ? 13.150 -4.494 7.998 1.00 66.38 101 VAL A CA 1
ATOM 780 C C . VAL A 1 101 ? 14.186 -5.157 8.890 1.00 66.38 101 VAL A C 1
ATOM 782 O O . VAL A 1 101 ? 15.393 -4.983 8.703 1.00 66.38 101 VAL A O 1
ATOM 785 N N . LYS A 1 102 ? 13.720 -5.881 9.908 1.00 58.44 102 LYS A N 1
ATOM 786 C CA . LYS A 1 102 ? 14.596 -6.667 10.762 1.00 58.44 102 LYS A CA 1
ATOM 787 C C . LYS A 1 102 ? 15.063 -7.844 9.916 1.00 58.44 102 LYS A C 1
ATOM 789 O O . LYS A 1 102 ? 14.422 -8.886 9.884 1.00 58.44 102 LYS A O 1
ATOM 794 N N . VAL A 1 103 ? 16.147 -7.641 9.171 1.00 55.19 103 VAL A N 1
ATOM 795 C CA . VAL A 1 103 ? 16.865 -8.720 8.499 1.00 55.19 103 VAL A CA 1
ATOM 796 C C . VAL A 1 103 ? 17.358 -9.621 9.618 1.00 55.19 103 VAL A C 1
ATOM 798 O O . VAL A 1 103 ? 18.319 -9.291 10.317 1.00 55.19 103 VAL A O 1
ATOM 801 N N . ASP A 1 104 ? 16.631 -10.706 9.874 1.00 52.09 104 ASP A N 1
ATOM 802 C CA . ASP A 1 104 ? 17.037 -11.668 10.879 1.00 52.09 104 ASP A CA 1
ATOM 803 C C . ASP A 1 104 ? 18.422 -12.178 10.479 1.00 52.09 104 ASP A C 1
ATOM 805 O O . ASP A 1 104 ? 18.627 -12.783 9.431 1.00 52.09 104 ASP A O 1
ATOM 809 N N . SER A 1 105 ? 19.397 -11.881 11.336 1.00 50.34 105 SER A N 1
ATOM 810 C CA . SER A 1 105 ? 20.837 -12.098 11.144 1.00 50.34 105 SER A CA 1
ATOM 811 C C . SER A 1 105 ? 21.230 -13.574 10.920 1.00 50.34 105 SER A C 1
ATOM 813 O O . SER A 1 105 ? 22.408 -13.908 10.849 1.00 50.34 105 SER A O 1
ATOM 815 N N . PHE A 1 106 ? 20.250 -14.478 10.837 1.00 49.56 106 PHE A N 1
ATOM 816 C CA . PHE A 1 106 ? 20.418 -15.925 10.767 1.00 49.56 106 PHE A CA 1
ATOM 817 C C . PHE A 1 106 ? 20.085 -16.538 9.394 1.00 49.56 106 PHE A C 1
ATOM 819 O O . PHE A 1 106 ? 20.335 -17.723 9.196 1.00 49.56 106 PHE A O 1
ATOM 826 N N . SER A 1 107 ? 19.557 -15.767 8.435 1.00 47.09 107 SER A N 1
ATOM 827 C CA . SER A 1 107 ? 19.173 -16.267 7.097 1.00 47.09 107 SER A CA 1
ATOM 828 C C . SER A 1 107 ? 20.110 -15.850 5.952 1.00 47.09 107 SER A C 1
ATOM 830 O O . SER A 1 107 ? 19.875 -16.232 4.808 1.00 47.09 107 SER A O 1
ATOM 832 N N . SER A 1 108 ? 21.213 -15.153 6.238 1.00 47.59 108 SER A N 1
ATOM 833 C CA . SER A 1 108 ? 22.208 -14.754 5.230 1.00 47.59 108 SER A CA 1
ATOM 834 C C . SER A 1 108 ? 23.514 -15.548 5.388 1.00 47.59 108 SER A C 1
ATOM 836 O O . SER A 1 108 ? 24.343 -15.172 6.216 1.00 47.59 108 SER A O 1
ATOM 838 N N . PRO A 1 109 ? 23.762 -16.614 4.599 1.00 51.72 109 PRO A N 1
ATOM 839 C CA . PRO A 1 109 ? 25.015 -17.374 4.668 1.00 51.72 109 PRO A CA 1
ATOM 840 C C . PRO A 1 109 ? 26.224 -16.635 4.059 1.00 51.72 109 PRO A C 1
ATOM 842 O O . PRO A 1 109 ? 27.339 -17.142 4.124 1.00 51.72 109 PRO A O 1
ATOM 845 N N . THR A 1 110 ? 26.032 -15.447 3.473 1.00 51.28 110 THR A N 1
ATOM 846 C CA . THR A 1 110 ? 27.048 -14.772 2.640 1.00 51.28 110 THR A CA 1
ATOM 847 C C . THR A 1 110 ? 27.514 -13.401 3.133 1.00 51.28 110 THR A C 1
ATOM 849 O O . THR A 1 110 ? 28.293 -12.753 2.438 1.00 51.28 110 THR A O 1
ATOM 852 N N . VAL A 1 111 ? 27.103 -12.934 4.317 1.00 50.62 111 VAL A N 1
ATOM 853 C CA . VAL A 1 111 ? 27.580 -11.636 4.828 1.00 50.62 111 VAL A CA 1
ATOM 854 C C . VAL A 1 111 ? 28.774 -11.842 5.755 1.00 50.62 111 VAL A C 1
ATOM 856 O O . VAL A 1 111 ? 28.646 -12.218 6.920 1.00 50.62 111 VAL A O 1
ATOM 859 N N . SER A 1 112 ? 29.958 -11.585 5.206 1.00 47.09 112 SER A N 1
ATOM 860 C CA . SER A 1 112 ? 31.226 -11.492 5.922 1.00 47.09 112 SER A CA 1
ATOM 861 C C . SER A 1 112 ? 31.097 -10.534 7.109 1.00 47.09 112 SER A C 1
ATOM 863 O O . SER A 1 112 ? 30.818 -9.348 6.939 1.00 47.09 112 SER A O 1
ATOM 865 N N . ARG A 1 113 ? 31.302 -11.062 8.321 1.00 48.59 113 ARG A N 1
ATOM 866 C CA . ARG A 1 113 ? 31.313 -10.306 9.579 1.00 48.59 113 ARG A CA 1
ATOM 867 C C . ARG A 1 113 ? 32.305 -9.144 9.501 1.00 48.59 113 ARG A C 1
ATOM 869 O O . ARG A 1 113 ? 33.511 -9.370 9.534 1.00 48.59 113 ARG A O 1
ATOM 876 N N . THR A 1 114 ? 31.809 -7.914 9.518 1.00 40.97 114 THR A N 1
ATOM 877 C CA . THR A 1 114 ? 32.574 -6.771 10.024 1.00 40.97 114 THR A CA 1
ATOM 878 C C . THR A 1 114 ? 32.000 -6.364 11.384 1.00 40.97 114 THR A C 1
ATOM 880 O O . THR A 1 114 ? 30.779 -6.277 11.540 1.00 40.97 114 THR A O 1
ATOM 883 N N . PRO A 1 115 ? 32.837 -6.170 12.418 1.00 44.84 115 PRO A N 1
ATOM 884 C CA . PRO A 1 115 ? 32.357 -5.733 13.718 1.00 44.84 115 PRO A CA 1
ATOM 885 C C . PRO A 1 115 ? 32.030 -4.238 13.645 1.00 44.84 115 PRO A C 1
ATOM 887 O O . PRO A 1 115 ? 32.919 -3.392 13.722 1.00 44.84 115 PRO A O 1
ATOM 890 N N . VAL A 1 116 ? 30.748 -3.902 13.491 1.00 49.94 116 VAL A N 1
ATOM 891 C CA . VAL A 1 116 ? 30.285 -2.529 13.715 1.00 49.94 116 VAL A CA 1
ATOM 892 C C . VAL A 1 116 ? 30.320 -2.270 15.216 1.00 49.94 116 VAL A C 1
ATOM 894 O O . VAL A 1 116 ? 29.645 -2.921 16.013 1.00 49.94 116 VAL A O 1
ATOM 897 N N . THR A 1 117 ? 31.168 -1.322 15.585 1.00 40.16 117 THR A N 1
ATOM 898 C CA . THR A 1 117 ? 31.354 -0.776 16.920 1.00 40.16 117 THR A CA 1
ATOM 899 C C . THR A 1 117 ? 30.026 -0.320 17.521 1.00 40.16 117 THR A C 1
ATOM 901 O O . THR A 1 117 ? 29.378 0.625 17.077 1.00 40.16 117 THR A O 1
ATOM 904 N N . GLN A 1 118 ? 29.634 -1.007 18.589 1.00 45.75 118 GLN A N 1
ATOM 905 C CA . GLN A 1 118 ? 28.523 -0.664 19.460 1.00 45.75 118 GLN A CA 1
ATOM 906 C C . GLN A 1 118 ? 28.845 0.636 20.214 1.00 45.75 118 GLN A C 1
ATOM 908 O O . GLN A 1 118 ? 29.530 0.617 21.236 1.00 45.75 118 GLN A O 1
ATOM 913 N N . LYS A 1 119 ? 28.347 1.779 19.730 1.00 39.03 119 LYS A N 1
ATOM 914 C CA . LYS A 1 119 ? 28.311 3.023 20.511 1.00 39.03 119 LYS A CA 1
ATOM 915 C C . LYS A 1 119 ? 26.948 3.138 21.205 1.00 39.03 119 LYS A C 1
ATOM 917 O O . LYS A 1 119 ? 25.917 3.283 20.557 1.00 39.03 119 LYS A O 1
ATOM 922 N N . ALA A 1 120 ? 26.985 2.998 22.531 1.00 41.78 120 ALA A N 1
ATOM 923 C CA . ALA A 1 120 ? 25.899 3.174 23.501 1.00 41.78 120 ALA A CA 1
ATOM 924 C C . ALA A 1 120 ? 25.031 4.415 23.193 1.00 41.78 120 ALA A C 1
ATOM 926 O O . ALA A 1 120 ? 25.565 5.469 22.864 1.00 41.78 120 ALA A O 1
ATOM 927 N N . ARG A 1 121 ? 23.697 4.298 23.117 1.00 48.62 121 ARG A N 1
ATOM 928 C CA . ARG A 1 121 ? 22.715 4.289 24.229 1.00 48.62 121 ARG A CA 1
ATOM 929 C C . ARG A 1 121 ? 22.779 5.521 25.143 1.00 48.62 121 ARG A C 1
ATOM 931 O O . ARG A 1 121 ? 23.397 5.464 26.195 1.00 48.62 121 ARG A O 1
ATOM 938 N N . THR A 1 122 ? 22.018 6.543 24.763 1.00 40.56 122 THR A N 1
ATOM 939 C CA . THR A 1 122 ? 21.275 7.526 25.581 1.00 40.56 122 THR A CA 1
ATOM 940 C C . THR A 1 122 ? 20.317 8.208 24.585 1.00 40.56 122 THR A C 1
ATOM 942 O O . THR A 1 122 ? 20.735 8.528 23.484 1.00 40.56 122 THR A O 1
ATOM 945 N N . ALA A 1 123 ? 19.022 8.422 24.778 1.00 40.94 123 ALA A N 1
ATOM 946 C CA . ALA A 1 123 ? 18.099 8.217 25.873 1.00 40.94 123 ALA A CA 1
ATOM 947 C C . ALA A 1 123 ? 16.682 8.180 25.263 1.00 40.94 123 ALA A C 1
ATOM 949 O O . ALA A 1 123 ? 16.380 9.015 24.421 1.00 40.94 123 ALA A O 1
ATOM 950 N N . GLN A 1 124 ? 15.822 7.257 25.691 1.00 40.47 124 GLN A N 1
ATOM 951 C CA . GLN A 1 124 ? 14.412 7.554 25.974 1.00 40.47 124 GLN A CA 1
ATOM 952 C C . GLN A 1 124 ? 13.770 6.325 26.605 1.00 40.47 124 GLN A C 1
ATOM 954 O O . GLN A 1 124 ? 13.190 5.452 25.967 1.00 40.47 124 GLN A O 1
ATOM 959 N N . GLU A 1 125 ? 13.931 6.278 27.915 1.00 40.38 125 GLU A N 1
ATOM 960 C CA . GLU A 1 125 ? 13.039 5.574 28.807 1.00 40.38 125 GLU A CA 1
ATOM 961 C C . GLU A 1 125 ? 11.720 6.356 28.865 1.00 40.38 125 GLU A C 1
ATOM 963 O O . GLU A 1 125 ? 11.697 7.518 29.270 1.00 40.38 125 GLU A O 1
ATOM 968 N N . LYS A 1 126 ? 10.629 5.730 28.422 1.00 42.06 126 LYS A N 1
ATOM 969 C CA . LYS A 1 126 ? 9.314 5.848 29.060 1.00 42.06 126 LYS A CA 1
ATOM 970 C C . LYS A 1 126 ? 8.478 4.625 28.684 1.00 42.06 126 LYS A C 1
ATOM 972 O O . LYS A 1 126 ? 7.958 4.497 27.580 1.00 42.06 126 LYS A O 1
ATOM 977 N N . THR A 1 127 ? 8.456 3.710 29.645 1.00 36.47 127 THR A N 1
ATOM 978 C CA . THR A 1 127 ? 7.381 2.772 29.993 1.00 36.47 127 THR A CA 1
ATOM 979 C C . THR A 1 127 ? 6.004 3.288 29.524 1.00 36.47 127 THR A C 1
ATOM 981 O O . THR A 1 127 ? 5.689 4.460 29.679 1.00 36.47 127 THR A O 1
ATOM 984 N N . GLY A 1 128 ? 5.145 2.530 28.845 1.00 39.50 128 GLY A N 1
ATOM 985 C CA . GLY A 1 128 ? 4.709 1.179 29.165 1.00 39.50 128 GLY A CA 1
ATOM 986 C C . GLY A 1 128 ? 3.640 1.235 30.257 1.00 39.50 128 GLY A C 1
ATOM 987 O O . GLY A 1 128 ? 4.005 1.152 31.418 1.00 39.50 128 GLY A O 1
ATOM 988 N N . SER A 1 129 ? 2.357 1.399 29.907 1.00 37.12 129 SER A N 1
ATOM 989 C CA . SER A 1 129 ? 1.245 0.596 30.449 1.00 37.12 129 SER A CA 1
ATOM 990 C C . SER A 1 129 ? -0.116 1.058 29.911 1.00 37.12 129 SER A C 1
ATOM 992 O O . SER A 1 129 ? -0.389 2.240 29.729 1.00 37.12 129 SER A O 1
ATOM 994 N N . ARG A 1 130 ? -0.948 0.054 29.668 1.00 52.47 130 ARG A N 1
ATOM 995 C CA . ARG A 1 130 ? -2.345 0.023 29.239 1.00 52.47 130 ARG A CA 1
ATOM 996 C C . ARG A 1 130 ? -3.272 0.342 30.422 1.00 52.47 130 ARG A C 1
ATOM 998 O O . ARG A 1 130 ? -3.118 -0.315 31.445 1.00 52.47 130 ARG A O 1
ATOM 1005 N N . ALA A 1 131 ? -4.219 1.271 30.262 1.00 38.59 131 ALA A N 1
ATOM 1006 C CA . ALA A 1 131 ? -5.478 1.355 31.020 1.00 38.59 131 ALA A CA 1
ATOM 1007 C C . ALA A 1 131 ? -6.388 2.471 30.453 1.00 38.59 131 ALA A C 1
ATOM 1009 O O . ALA A 1 131 ? -6.043 3.646 30.483 1.00 38.59 131 ALA A O 1
ATOM 1010 N N . ASP A 1 132 ? -7.490 2.048 29.848 1.00 44.06 132 ASP A N 1
ATOM 1011 C CA . ASP A 1 132 ? -8.865 2.572 29.860 1.00 44.06 132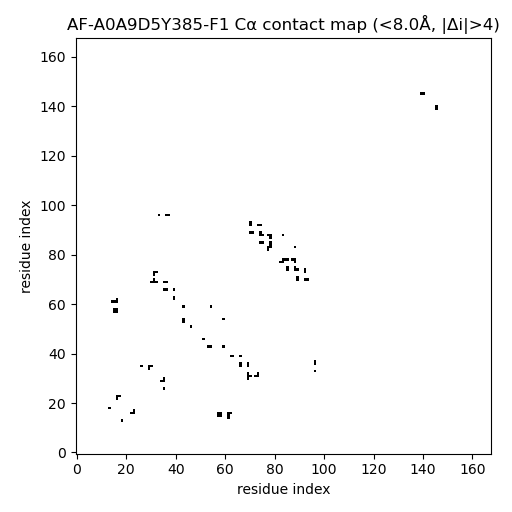 ASP A CA 1
ATOM 1012 C C . ASP A 1 132 ? -9.155 3.899 30.638 1.00 44.06 132 ASP A C 1
ATOM 1014 O O . ASP A 1 132 ? -8.992 3.929 31.853 1.00 44.06 132 ASP A O 1
ATOM 1018 N N . GLU A 1 133 ? -9.702 4.916 29.927 1.00 41.00 133 GLU A N 1
ATOM 1019 C CA . GLU A 1 133 ? -10.506 6.106 30.369 1.00 41.00 133 GLU A CA 1
ATOM 1020 C C . GLU A 1 133 ? -9.921 7.111 31.414 1.00 41.00 133 GLU A C 1
ATOM 1022 O O . GLU A 1 133 ? -9.050 6.760 32.202 1.00 41.00 133 GLU A O 1
ATOM 1027 N N . PRO A 1 134 ? -10.442 8.358 31.576 1.00 51.53 134 PRO A N 1
ATOM 1028 C CA . PRO A 1 134 ? -11.147 9.274 30.665 1.00 51.53 134 PRO A CA 1
ATOM 1029 C C . PRO A 1 134 ? -10.501 10.690 30.595 1.00 51.53 134 PRO A C 1
ATOM 1031 O O . PRO A 1 134 ? -9.690 11.088 31.427 1.00 51.53 134 PRO A O 1
ATOM 1034 N N . LEU A 1 135 ? -10.979 11.511 29.652 1.00 46.66 135 LEU A N 1
ATOM 1035 C CA . LEU A 1 135 ? -10.964 12.988 29.684 1.00 46.66 135 LEU A CA 1
ATOM 1036 C C . LEU A 1 135 ? -9.608 13.732 29.677 1.00 46.66 135 LEU A C 1
ATOM 1038 O O . LEU A 1 135 ? -8.922 13.924 30.680 1.00 46.66 135 LEU A O 1
ATOM 1042 N N . SER A 1 136 ? -9.347 14.337 28.515 1.00 54.50 136 SER A N 1
ATOM 1043 C CA . SER A 1 136 ? -8.421 15.440 28.221 1.00 54.50 136 SER A CA 1
ATOM 1044 C C . SER A 1 136 ? -8.601 16.693 29.106 1.00 54.50 136 SER A C 1
ATOM 1046 O O . SER A 1 136 ? -8.929 17.768 28.609 1.00 54.50 136 SER A O 1
ATOM 1048 N N . LEU A 1 137 ? -8.353 16.601 30.415 1.00 55.03 137 LEU A N 1
ATOM 1049 C CA . LEU A 1 137 ? -8.337 17.753 31.334 1.00 55.03 137 LEU A CA 1
ATOM 1050 C C . LEU A 1 137 ? -6.927 18.300 31.611 1.00 55.03 137 LEU A C 1
ATOM 1052 O O . LEU A 1 137 ? -6.780 19.401 32.141 1.00 55.03 137 LEU A O 1
ATOM 1056 N N . PHE A 1 138 ? -5.870 17.592 31.209 1.00 52.66 138 PHE A N 1
ATOM 1057 C CA . PHE A 1 138 ? -4.495 18.006 31.514 1.00 52.66 138 PHE A CA 1
ATOM 1058 C C . PHE A 1 138 ? -3.977 19.184 30.670 1.00 52.66 138 PHE A C 1
ATOM 1060 O O . PHE A 1 138 ? -3.037 19.855 31.087 1.00 52.66 138 PHE A O 1
ATOM 1067 N N . HIS A 1 139 ? -4.614 19.512 29.540 1.00 53.06 139 HIS A N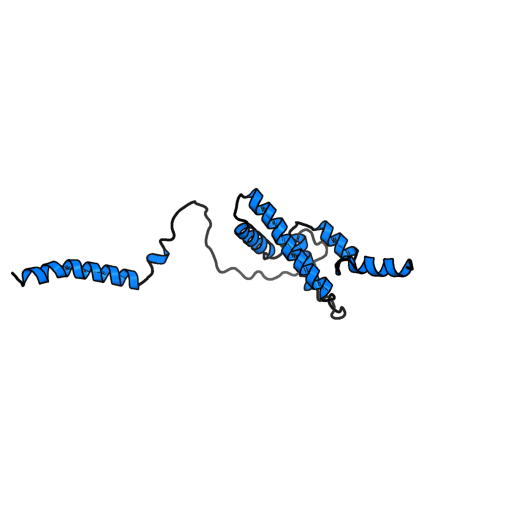 1
ATOM 1068 C CA . HIS A 1 139 ? -4.252 20.698 28.747 1.00 53.06 139 HIS A CA 1
ATOM 1069 C C . HIS A 1 139 ? -4.868 22.009 29.260 1.00 53.06 139 HIS A C 1
ATOM 1071 O O . HIS A 1 139 ? -4.418 23.086 28.874 1.00 53.06 139 HIS A O 1
ATOM 1077 N N . ILE A 1 140 ? -5.868 21.942 30.144 1.00 53.88 140 ILE A N 1
ATOM 1078 C CA . ILE A 1 140 ? -6.519 23.132 30.714 1.00 53.88 140 ILE A CA 1
ATOM 1079 C C . ILE A 1 140 ? -5.710 23.675 31.903 1.00 53.88 140 ILE A C 1
ATOM 1081 O O . ILE A 1 140 ? -5.674 24.885 32.123 1.00 53.88 140 ILE A O 1
ATOM 1085 N N . LEU A 1 141 ? -4.989 22.808 32.626 1.00 56.44 141 LEU A N 1
ATOM 1086 C CA . LEU A 1 141 ? -4.251 23.194 33.834 1.00 56.44 141 LEU A CA 1
ATOM 1087 C C . LEU A 1 141 ? -2.975 24.016 33.577 1.00 56.44 141 LEU A C 1
ATOM 1089 O O . LEU A 1 141 ? -2.483 24.669 34.496 1.00 56.44 141 LEU A O 1
ATOM 1093 N N . THR A 1 142 ? -2.431 24.001 32.357 1.00 60.06 142 THR A N 1
ATOM 1094 C CA . THR A 1 142 ? -1.172 24.695 32.022 1.00 60.06 142 THR A CA 1
ATOM 1095 C C . THR A 1 142 ? -1.380 26.083 31.420 1.00 60.06 142 THR A C 1
ATOM 1097 O O . THR A 1 142 ? -0.410 26.813 31.198 1.00 60.06 142 THR A O 1
ATOM 1100 N N . ASN A 1 143 ? -2.629 26.494 31.178 1.00 74.75 143 ASN A N 1
ATOM 1101 C CA . ASN A 1 143 ? -2.903 27.791 30.580 1.00 74.75 143 ASN A CA 1
ATOM 1102 C C . ASN A 1 143 ? 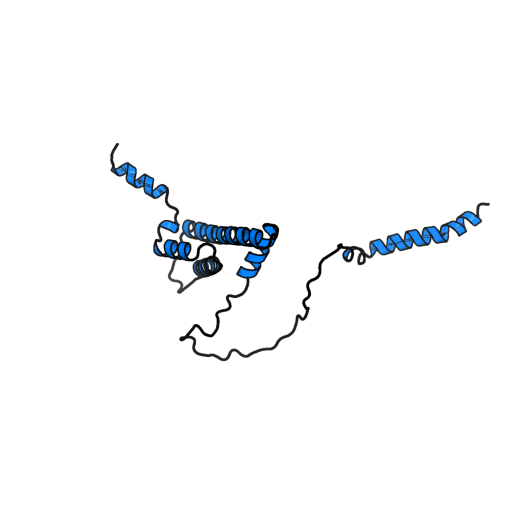-2.824 28.912 31.632 1.00 74.75 143 ASN A C 1
ATOM 1104 O O . ASN A 1 143 ? -3.708 29.065 32.477 1.00 74.75 143 ASN A O 1
ATOM 1108 N N . LYS A 1 144 ? -1.764 29.728 31.548 1.00 75.88 144 LYS A N 1
ATOM 1109 C CA . LYS A 1 144 ? -1.510 30.876 32.439 1.00 75.88 144 LYS A CA 1
ATOM 1110 C C . LYS A 1 144 ? -2.696 31.845 32.526 1.00 75.88 144 LYS A C 1
ATOM 1112 O O . LYS A 1 144 ? -2.955 32.400 33.590 1.00 75.88 144 LYS A O 1
ATOM 1117 N N . TRP A 1 145 ? -3.437 32.017 31.432 1.00 83.62 145 TRP A N 1
ATOM 1118 C CA . TRP A 1 145 ? -4.586 32.924 31.383 1.00 83.62 145 TRP A CA 1
ATOM 1119 C C . TRP A 1 145 ? -5.796 32.411 32.164 1.00 83.62 145 TRP A C 1
ATOM 1121 O O . TRP A 1 145 ? -6.558 33.207 32.706 1.00 83.62 145 TRP A O 1
ATOM 1131 N N . LEU A 1 146 ? -5.950 31.093 32.291 1.00 81.88 146 LEU A N 1
ATOM 1132 C CA . LEU A 1 146 ? -7.066 30.500 33.025 1.00 81.88 146 LEU A CA 1
ATOM 1133 C C . LEU A 1 146 ? -6.910 30.719 34.536 1.00 81.88 146 LEU A C 1
ATOM 1135 O O . LEU A 1 146 ? -7.863 31.098 35.215 1.00 81.88 146 LEU A O 1
ATOM 1139 N N . TRP A 1 147 ? -5.680 30.595 35.040 1.00 82.94 147 TRP A N 1
ATOM 1140 C CA . TRP A 1 147 ? -5.343 30.953 36.418 1.00 82.94 147 TRP A CA 1
ATOM 1141 C C . TRP A 1 147 ? -5.545 32.443 36.703 1.00 82.94 147 TRP A C 1
ATOM 1143 O O . TRP A 1 147 ? -6.079 32.783 37.757 1.00 82.94 147 TRP A O 1
ATOM 1153 N N . ALA A 1 148 ? -5.193 33.328 35.763 1.00 84.50 148 ALA A N 1
ATOM 1154 C CA . ALA A 1 148 ? -5.430 34.764 35.915 1.00 84.50 148 ALA A CA 1
ATOM 1155 C C . ALA A 1 148 ? -6.928 35.092 36.071 1.00 84.50 148 ALA A C 1
ATOM 1157 O O . ALA A 1 148 ? -7.294 35.880 36.942 1.00 84.50 148 ALA A O 1
ATOM 1158 N N . MET A 1 149 ? -7.802 34.440 35.294 1.00 86.19 149 MET A N 1
ATOM 1159 C CA . MET A 1 149 ? -9.255 34.641 35.385 1.00 86.19 149 MET A CA 1
ATOM 1160 C C . MET A 1 149 ? -9.847 34.113 36.698 1.00 86.19 149 MET A C 1
ATOM 1162 O O . MET A 1 149 ? -10.685 34.782 37.302 1.00 86.19 149 MET A O 1
ATOM 1166 N N . ILE A 1 150 ? -9.389 32.950 37.178 1.00 86.44 150 ILE A N 1
ATOM 1167 C CA . ILE A 1 150 ? -9.812 32.406 38.480 1.00 86.44 150 ILE A CA 1
ATOM 1168 C C . ILE A 1 150 ? -9.393 33.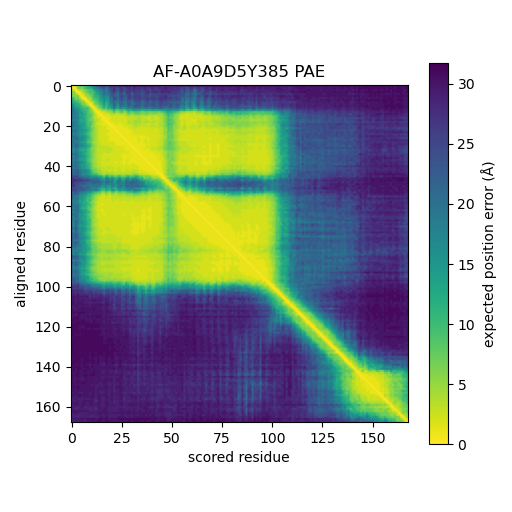349 39.614 1.00 86.44 150 ILE A C 1
ATOM 1170 O O . ILE A 1 150 ? -10.199 33.650 40.496 1.00 86.44 150 ILE A O 1
ATOM 1174 N N . PHE A 1 151 ? -8.160 33.862 39.572 1.00 88.31 151 PHE A N 1
ATOM 1175 C CA . PHE A 1 151 ? -7.654 34.781 40.591 1.00 88.31 151 PHE A CA 1
ATOM 1176 C C . PHE A 1 151 ? -8.404 36.122 40.580 1.00 88.31 151 PHE A C 1
ATOM 1178 O O . PHE A 1 151 ? -8.728 36.644 41.644 1.00 88.31 151 PHE A O 1
ATOM 1185 N N . ALA A 1 152 ? -8.743 36.643 39.396 1.00 87.56 152 ALA A N 1
ATOM 1186 C CA . ALA A 1 152 ? -9.552 37.853 39.242 1.00 87.56 152 ALA A CA 1
ATOM 1187 C C . ALA A 1 152 ? -10.992 37.676 39.761 1.00 87.56 152 ALA A C 1
ATOM 1189 O O . ALA A 1 152 ? -11.536 38.567 40.411 1.00 87.56 152 ALA A O 1
ATOM 1190 N N . GLY A 1 153 ? -11.612 36.516 39.525 1.00 85.75 153 GLY A N 1
ATOM 1191 C CA . GLY A 1 153 ? -12.936 36.209 40.074 1.00 85.75 153 GLY A CA 1
ATOM 1192 C C . GLY A 1 153 ? -12.923 36.072 41.600 1.00 85.75 153 GLY A C 1
ATOM 1193 O O . GLY A 1 153 ? -13.805 36.595 42.285 1.00 85.75 153 GLY A O 1
ATOM 1194 N N . ALA A 1 154 ? -11.898 35.413 42.148 1.00 84.12 154 ALA A N 1
ATOM 1195 C CA . ALA A 1 154 ? -11.727 35.263 43.591 1.00 84.12 154 ALA A CA 1
ATOM 1196 C C . ALA A 1 154 ? -11.445 36.606 44.282 1.00 84.12 154 ALA A C 1
ATOM 1198 O O . ALA A 1 154 ? -12.044 36.890 45.321 1.00 84.12 154 ALA A O 1
ATOM 1199 N N . SER A 1 155 ? -10.597 37.459 43.696 1.00 79.00 155 SER A N 1
ATOM 1200 C CA . SER A 1 155 ? -10.329 38.796 44.235 1.00 79.00 155 SER A CA 1
ATOM 1201 C C . SER A 1 155 ? -11.580 39.670 44.197 1.00 79.00 155 SER A C 1
ATOM 1203 O O . SER A 1 155 ? -11.908 40.292 45.203 1.00 79.00 155 SER A O 1
ATOM 1205 N N . TYR A 1 156 ? -12.354 39.636 43.110 1.00 81.81 156 TYR A N 1
ATOM 1206 C CA . TYR A 1 156 ? -13.630 40.346 43.042 1.00 81.81 156 TYR A CA 1
ATOM 1207 C C . TYR A 1 156 ? -14.591 39.899 44.150 1.00 81.81 156 TYR A C 1
ATOM 1209 O O . TYR A 1 156 ? -15.157 40.734 44.851 1.00 81.81 156 TYR A O 1
ATOM 1217 N N . ARG A 1 157 ? -14.710 38.587 44.392 1.00 81.00 157 ARG A N 1
ATOM 1218 C CA . ARG A 1 157 ? -15.558 38.034 45.462 1.00 81.00 157 ARG A CA 1
ATOM 1219 C C . ARG A 1 157 ? -15.118 38.463 46.864 1.00 81.00 157 ARG A C 1
ATOM 1221 O O . ARG A 1 157 ? -15.976 38.627 47.727 1.00 81.00 157 ARG A O 1
ATOM 1228 N N . TYR A 1 158 ? -13.816 38.619 47.087 1.00 82.12 158 TYR A N 1
ATOM 1229 C CA . TYR A 1 158 ? -13.250 38.956 48.396 1.00 82.12 158 TYR A CA 1
ATOM 1230 C C . TYR A 1 158 ? -13.210 40.465 48.667 1.00 82.12 158 TYR A C 1
ATOM 1232 O O . TYR A 1 158 ? -13.306 40.878 49.819 1.00 82.12 158 TYR A O 1
ATOM 1240 N N . LEU A 1 159 ? -13.099 41.291 47.621 1.00 73.12 159 LEU A N 1
ATOM 1241 C CA . LEU A 1 159 ? -13.164 42.753 47.721 1.00 73.12 159 LEU A CA 1
ATOM 1242 C C . LEU A 1 159 ? -14.603 43.293 47.708 1.00 73.12 159 LEU A C 1
ATOM 1244 O O . LEU A 1 159 ? -14.847 44.366 48.258 1.00 73.12 159 LEU A O 1
ATOM 1248 N N . TRP A 1 160 ? -15.564 42.552 47.147 1.00 67.44 160 TRP A N 1
ATOM 1249 C CA . TRP A 1 160 ? -16.982 42.936 47.116 1.00 67.44 160 TRP A CA 1
ATOM 1250 C C . TRP A 1 160 ? -17.581 43.326 48.486 1.00 67.44 160 TRP A C 1
ATOM 1252 O O . TRP A 1 160 ? -18.233 44.367 48.559 1.00 67.44 160 TRP A O 1
ATOM 1262 N N . PRO A 1 161 ? -17.332 42.590 49.593 1.00 72.75 161 PRO A N 1
ATOM 1263 C CA . PRO A 1 161 ? -17.884 42.921 50.909 1.00 72.75 161 PRO A CA 1
ATOM 1264 C C . PRO A 1 161 ? -17.339 44.234 51.483 1.00 72.75 161 PRO A C 1
ATOM 1266 O O . PRO A 1 161 ? -18.012 44.893 52.273 1.00 72.75 161 PRO A O 1
ATOM 1269 N N . TRP A 1 162 ? -16.119 44.618 51.096 1.00 67.94 162 TRP A N 1
ATOM 1270 C CA . TRP A 1 162 ? -15.451 45.818 51.601 1.00 67.94 162 TRP A CA 1
ATOM 1271 C C . TRP A 1 162 ? -16.008 47.089 50.946 1.00 67.94 162 TRP A C 1
ATOM 1273 O O . TRP A 1 162 ? -16.240 48.090 51.621 1.00 67.94 162 TRP A O 1
ATOM 1283 N N . PHE A 1 163 ? -16.323 47.015 49.649 1.00 66.56 163 PHE A N 1
ATOM 1284 C CA . PHE A 1 163 ? -17.013 48.092 48.934 1.00 66.56 163 PHE A CA 1
ATOM 1285 C C . PHE A 1 163 ? -18.490 48.224 49.329 1.00 66.56 163 PHE A C 1
ATOM 1287 O O . PHE A 1 163 ? -18.993 49.338 49.410 1.00 66.56 163 PHE A O 1
ATOM 1294 N N . SER A 1 164 ? -19.201 47.131 49.633 1.00 64.19 164 SER A N 1
ATOM 1295 C CA . SER A 1 164 ? -20.596 47.238 50.096 1.00 64.19 164 SER A CA 1
ATOM 1296 C C . SER A 1 164 ? -20.738 47.818 51.508 1.00 64.19 164 SER A C 1
ATOM 1298 O O . SER A 1 164 ? -21.787 48.360 51.834 1.00 64.19 164 SER A O 1
ATOM 1300 N N . ALA A 1 165 ? -19.703 47.713 52.347 1.00 61.69 165 ALA A N 1
ATOM 1301 C CA . ALA A 1 165 ? -19.725 48.213 53.725 1.00 61.69 165 ALA A CA 1
ATOM 1302 C C . ALA A 1 165 ? -19.490 49.731 53.843 1.00 61.69 165 ALA A C 1
ATOM 1304 O O . ALA A 1 165 ? -19.613 50.279 54.931 1.00 61.69 165 ALA A O 1
ATOM 1305 N N . THR A 1 166 ? -19.129 50.407 52.749 1.00 61.22 166 THR A N 1
ATOM 1306 C CA . THR A 1 166 ? -18.809 51.846 52.732 1.00 61.22 166 THR A CA 1
ATOM 1307 C C . THR A 1 166 ? -19.914 52.717 52.122 1.00 61.22 166 THR A C 1
ATOM 1309 O O . THR A 1 166 ? -19.770 53.936 52.087 1.00 61.22 166 THR A O 1
ATOM 1312 N N . TYR A 1 167 ? -21.026 52.117 51.678 1.00 61.03 167 TYR A N 1
ATOM 1313 C CA . TYR A 1 167 ? -22.163 52.805 51.045 1.00 61.03 167 TYR A CA 1
ATOM 1314 C C . TYR A 1 167 ? -23.512 52.557 51.754 1.00 61.03 167 TYR A C 1
ATOM 1316 O O . TYR A 1 167 ? -24.566 52.621 51.120 1.00 61.03 167 TYR A O 1
ATOM 1324 N N . LEU A 1 168 ? -23.484 52.292 53.063 1.00 52.72 168 LEU A N 1
ATOM 1325 C CA . LEU A 1 168 ? -24.648 52.273 53.960 1.00 52.72 168 LEU A CA 1
ATOM 1326 C C . LEU A 1 168 ? -24.293 53.012 55.252 1.00 52.72 168 LEU A C 1
ATOM 1328 O O . LEU A 1 168 ? -25.190 53.695 55.787 1.00 52.72 168 LEU A O 1
#

Foldseek 3Di:
DDPVVVVVVVVVPDQPLVVPVVSVVVLVVCALHLVLLVVLVCLQPVPPDVPDDHDDPSNNVVSVVSSVVSLQSNLVVVCVVVVHDSVVSSVVSVVVSPDDPPPPPPPDPPDDDDDDDDDDDDDDDDDDDDDDDDDPPVVVVPDPVNVVVVVVVVVCVVCVVVVVVVPD

Secondary structure (DSSP, 8-state):
--THHHHHHHGGGS-GGGG-HHHHHHHHHTTTSHHHHHHHHHHHH---SS------HHHHHHHHHHHHHHHHHHHHHHHHHHT--HHHHHHHHHHHHTS-----TTS-TT---------------------------TTTTT-HHHHHHHHHHHHHHHHHHHHHTT--

pLDDT: mean 74.2, std 20.52, range [36.47, 97.94]